Protein AF-A0A1S8CYD0-F1 (afdb_monomer)

Nearest PDB structures (foldseek):
  4lga-assembly1_B  TM=7.116E-01  e=9.835E+00  Arabidopsis thaliana
  5no6-assembly2_I  TM=4.730E-01  e=5.863E+00  Homo sapiens

Radius of gyration: 13.38 Å; Cα contacts (8 Å, |Δi|>4): 49; chains: 1; boundin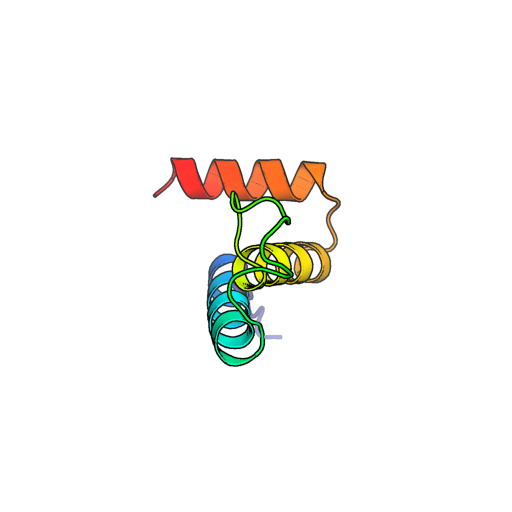g box: 44×20×30 Å

pLDDT: mean 90.34, std 14.94, range [36.34, 98.56]

Solvent-accessible surface area (backbone atoms only — not comparable to full-atom values): 4068 Å² total; per-residue (Å²): 129,86,81,73,79,73,53,62,70,57,53,33,52,52,37,29,57,52,24,61,76,74,44,61,63,52,96,48,93,84,51,77,80,89,59,39,46,18,56,53,49,12,52,54,50,42,26,63,74,70,72,51,52,74,67,58,44,52,53,53,53,50,55,56,58,76,76,106

Secondary structure (DSSP, 8-state):
-------HHHHHHHHHHHHHHHS-SSS-SSS--SS-HHHHHHHHHHHHHHT--HHHHHHHHHHHHHT-

Organism: NCBI:txid207340

Foldseek 3Di:
DPPPPPPLVVQLVVQLVVCVVPDDQDPDPPDDNPGGPSNVRSLVSSCVVVVHDPVVSVVVVVVVVVVD

Mean predicted aligned error: 4.66 Å

Structure (mmCIF, N/CA/C/O backbone):
data_AF-A0A1S8CYD0-F1
#
_entry.id   AF-A0A1S8CYD0-F1
#
loop_
_atom_site.group_PDB
_atom_site.id
_atom_site.type_symbol
_atom_site.label_atom_id
_atom_site.label_alt_id
_atom_site.label_comp_id
_atom_site.label_asym_id
_atom_site.label_entity_id
_atom_site.label_seq_id
_atom_site.pdbx_PDB_ins_code
_atom_site.Cartn_x
_atom_site.Cartn_y
_atom_site.Cartn_z
_atom_site.occupancy
_atom_site.B_iso_or_equiv
_atom_site.auth_seq_id
_atom_site.auth_comp_id
_atom_site.auth_asym_id
_atom_site.auth_atom_id
_atom_site.pdbx_PDB_model_num
ATOM 1 N N . MET A 1 1 ? -29.809 -8.695 6.161 1.00 36.34 1 MET A N 1
ATOM 2 C CA . MET A 1 1 ? -28.604 -8.409 5.345 1.00 36.34 1 MET A CA 1
ATOM 3 C C . MET A 1 1 ? -27.411 -9.119 5.965 1.00 36.34 1 MET A C 1
ATOM 5 O O . MET A 1 1 ? -27.108 -8.839 7.116 1.00 36.34 1 MET A O 1
ATOM 9 N N . ARG A 1 2 ? -26.746 -10.045 5.259 1.00 36.69 2 ARG A N 1
ATOM 10 C CA . ARG A 1 2 ? -25.444 -10.555 5.723 1.00 36.69 2 ARG A CA 1
ATOM 11 C C . ARG A 1 2 ? -24.457 -9.388 5.686 1.00 36.69 2 ARG A C 1
ATOM 13 O O . ARG A 1 2 ? -24.132 -8.913 4.600 1.00 36.69 2 ARG A O 1
ATOM 20 N N . SER A 1 3 ? -24.006 -8.920 6.848 1.00 40.38 3 SER A N 1
ATOM 21 C CA . SER A 1 3 ? -22.830 -8.057 6.929 1.00 40.38 3 SER A CA 1
ATOM 22 C C . SER A 1 3 ? -21.631 -8.911 6.532 1.00 40.38 3 SER A C 1
ATOM 24 O O . SER A 1 3 ? -21.054 -9.633 7.340 1.00 40.38 3 SER A O 1
ATOM 26 N N . MET A 1 4 ? -21.321 -8.940 5.237 1.00 48.56 4 MET A N 1
ATOM 27 C CA . MET A 1 4 ? -20.040 -9.446 4.775 1.00 48.56 4 MET A CA 1
ATOM 28 C C . MET A 1 4 ? -19.007 -8.426 5.239 1.00 48.56 4 MET A C 1
ATOM 30 O O . MET A 1 4 ? -18.756 -7.452 4.527 1.00 48.56 4 MET A O 1
ATOM 34 N N . THR A 1 5 ? -18.422 -8.622 6.422 1.00 54.41 5 THR A N 1
ATOM 35 C CA . THR A 1 5 ? -17.210 -7.903 6.819 1.00 54.41 5 THR A CA 1
ATOM 36 C C . THR A 1 5 ? -16.126 -8.303 5.820 1.00 54.41 5 THR A C 1
ATOM 38 O O . THR A 1 5 ? -15.450 -9.321 5.966 1.00 54.41 5 THR A O 1
ATOM 41 N N . LYS A 1 6 ? -16.039 -7.578 4.702 1.00 68.94 6 LYS A N 1
ATOM 42 C CA . LYS A 1 6 ? -15.062 -7.827 3.645 1.00 68.94 6 LYS A CA 1
ATOM 43 C C . LYS A 1 6 ? -13.690 -7.528 4.250 1.00 68.94 6 LYS A C 1
ATOM 45 O O . LYS A 1 6 ? -13.344 -6.372 4.456 1.00 68.94 6 LYS A O 1
ATOM 50 N N . SER A 1 7 ? -12.948 -8.578 4.602 1.00 88.25 7 SER A N 1
ATOM 51 C CA . SER A 1 7 ? -11.616 -8.459 5.205 1.00 88.25 7 SER A CA 1
ATOM 52 C C . SER A 1 7 ? -10.704 -7.628 4.302 1.00 88.25 7 SER A C 1
ATOM 54 O O . SER A 1 7 ? -10.384 -8.052 3.189 1.00 88.25 7 SER A O 1
ATOM 56 N N . ALA A 1 8 ? -10.263 -6.467 4.790 1.00 90.94 8 ALA A N 1
ATOM 57 C CA . ALA A 1 8 ? -9.349 -5.592 4.062 1.00 90.94 8 ALA A CA 1
ATOM 58 C C . ALA A 1 8 ? -8.035 -6.315 3.725 1.00 90.94 8 ALA A C 1
ATOM 60 O O . ALA A 1 8 ? -7.557 -6.246 2.597 1.00 90.94 8 ALA A O 1
ATOM 61 N N . VAL A 1 9 ? -7.519 -7.126 4.654 1.00 90.25 9 VAL A N 1
ATOM 62 C CA . VAL A 1 9 ? -6.338 -7.973 4.425 1.00 90.25 9 VAL A CA 1
ATOM 63 C C . VAL A 1 9 ? -6.565 -8.956 3.273 1.00 90.25 9 VAL A C 1
ATOM 65 O O . VAL A 1 9 ? -5.680 -9.136 2.435 1.00 90.25 9 VAL A O 1
ATOM 68 N N . ARG A 1 10 ? -7.748 -9.580 3.182 1.00 92.44 10 ARG A N 1
ATOM 69 C CA . ARG A 1 10 ? -8.072 -10.460 2.049 1.00 92.44 10 ARG A CA 1
ATOM 70 C C . ARG A 1 10 ? -8.133 -9.675 0.739 1.00 92.44 10 ARG A C 1
ATOM 72 O O . ARG A 1 10 ? -7.542 -10.122 -0.236 1.00 92.44 10 ARG A O 1
ATOM 79 N N . VAL A 1 11 ? -8.765 -8.500 0.730 1.00 93.88 11 VAL A N 1
ATOM 80 C CA . VAL A 1 11 ? -8.794 -7.610 -0.447 1.00 93.88 11 VAL A CA 1
ATOM 81 C C . VAL A 1 11 ? -7.375 -7.261 -0.907 1.00 93.88 11 VAL A C 1
ATOM 83 O O . VAL A 1 11 ? -7.073 -7.383 -2.090 1.00 93.88 11 VAL A O 1
ATOM 86 N N . ALA A 1 12 ? -6.482 -6.910 0.020 1.00 94.44 12 ALA A N 1
ATOM 87 C CA . ALA A 1 12 ? -5.087 -6.598 -0.283 1.00 94.44 12 ALA A CA 1
ATOM 88 C C . ALA A 1 12 ? -4.337 -7.786 -0.898 1.00 94.44 12 ALA A C 1
ATOM 90 O O . ALA A 1 12 ? -3.596 -7.617 -1.866 1.00 94.44 12 ALA A O 1
ATOM 91 N N . ARG A 1 13 ? -4.540 -8.997 -0.360 1.00 95.12 13 ARG A N 1
ATOM 92 C CA . ARG A 1 13 ? -3.914 -10.226 -0.877 1.00 95.12 13 ARG A CA 1
ATOM 93 C C . ARG A 1 13 ? -4.385 -10.553 -2.290 1.00 95.12 13 ARG A C 1
ATOM 95 O O . ARG A 1 13 ? -3.550 -10.853 -3.140 1.00 95.12 13 ARG A O 1
ATOM 102 N N . GLU A 1 14 ? -5.686 -10.451 -2.549 1.00 97.38 14 GLU A N 1
ATOM 103 C CA . GLU A 1 14 ? -6.243 -10.675 -3.888 1.00 97.38 14 GLU A CA 1
ATOM 104 C C . GLU A 1 14 ? -5.744 -9.623 -4.885 1.00 97.38 14 GLU A C 1
ATOM 106 O O . GLU A 1 14 ? -5.321 -9.967 -5.989 1.00 97.38 14 GLU A O 1
ATOM 111 N N . ALA A 1 15 ? -5.705 -8.349 -4.481 1.00 97.75 15 ALA A N 1
ATOM 112 C CA . ALA A 1 15 ? -5.171 -7.271 -5.308 1.00 97.75 15 ALA A 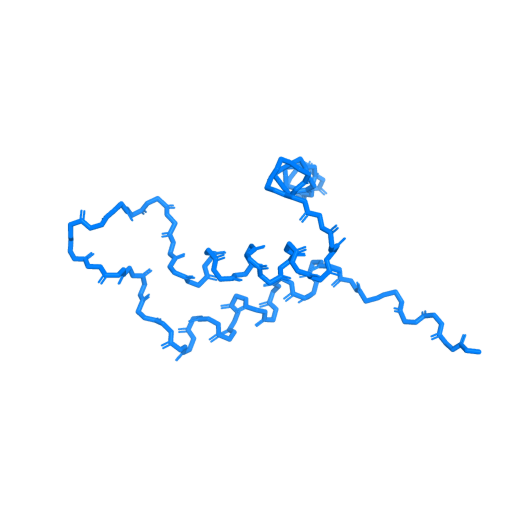CA 1
ATOM 113 C C . ALA A 1 15 ? -3.680 -7.478 -5.619 1.00 97.75 15 ALA A C 1
ATOM 115 O O . ALA A 1 15 ? -3.271 -7.343 -6.769 1.00 97.75 15 ALA A O 1
ATOM 116 N N . LEU A 1 16 ? -2.872 -7.879 -4.633 1.00 98.12 16 LEU A N 1
ATOM 117 C CA . LEU A 1 16 ? -1.457 -8.197 -4.839 1.00 98.12 16 LEU A CA 1
ATOM 118 C C . LEU A 1 16 ? -1.279 -9.375 -5.805 1.00 98.12 16 LEU A C 1
ATOM 120 O O . LEU A 1 16 ? -0.429 -9.322 -6.694 1.00 98.12 16 LEU A O 1
ATOM 124 N N . ALA A 1 17 ? -2.081 -10.433 -5.652 1.00 98.31 17 ALA A N 1
ATOM 125 C CA . ALA A 1 17 ? -2.039 -11.595 -6.533 1.00 98.31 17 ALA A CA 1
ATOM 126 C C . ALA A 1 17 ? -2.436 -11.231 -7.972 1.00 98.31 17 ALA A C 1
ATOM 128 O O . ALA A 1 17 ? -1.767 -11.657 -8.913 1.00 98.31 17 ALA A O 1
ATOM 129 N N . ALA A 1 18 ? -3.484 -10.420 -8.148 1.00 98.50 18 ALA A N 1
ATOM 130 C CA . ALA A 1 18 ? -3.878 -9.893 -9.451 1.00 98.50 18 ALA A CA 1
ATOM 131 C C . ALA A 1 18 ? -2.776 -9.015 -10.058 1.00 98.50 18 ALA A C 1
ATOM 133 O O . ALA A 1 18 ? -2.353 -9.258 -11.184 1.00 98.50 18 ALA A O 1
ATOM 134 N N . GLY A 1 19 ? -2.235 -8.069 -9.287 1.00 98.31 19 GLY A N 1
ATOM 135 C CA . GLY A 1 19 ? -1.171 -7.175 -9.738 1.00 98.31 19 GLY A CA 1
ATOM 136 C C . GLY A 1 19 ? 0.091 -7.917 -10.181 1.00 98.31 19 GLY A C 1
ATOM 137 O O . GLY A 1 19 ? 0.674 -7.555 -11.195 1.00 98.31 19 GLY A O 1
ATOM 138 N N . ARG A 1 20 ? 0.481 -8.996 -9.487 1.00 98.56 20 ARG A N 1
ATOM 139 C CA . ARG A 1 20 ? 1.636 -9.836 -9.866 1.00 98.56 20 ARG A CA 1
ATOM 140 C C . ARG A 1 20 ? 1.473 -10.538 -11.214 1.00 98.56 20 ARG A C 1
ATOM 142 O O . ARG A 1 20 ? 2.474 -10.839 -11.849 1.00 98.56 20 ARG A O 1
ATOM 149 N N . ARG A 1 21 ? 0.237 -10.831 -11.628 1.00 98.50 21 ARG A N 1
ATOM 150 C CA . ARG A 1 21 ? -0.049 -11.451 -12.932 1.00 98.50 21 ARG A CA 1
ATOM 151 C C . ARG A 1 21 ? -0.137 -10.428 -14.063 1.00 98.50 21 ARG A C 1
ATOM 153 O O . ARG A 1 21 ? 0.028 -10.804 -15.216 1.00 98.50 21 ARG A O 1
ATOM 160 N N . THR A 1 22 ? -0.413 -9.168 -13.736 1.00 98.25 22 THR A N 1
ATOM 161 C CA . THR A 1 22 ? -0.696 -8.119 -14.723 1.00 98.25 22 THR A CA 1
ATOM 162 C C . THR A 1 22 ? 0.492 -7.194 -14.965 1.00 98.25 22 THR A C 1
ATOM 164 O O . THR A 1 22 ? 0.746 -6.811 -16.104 1.00 98.25 22 THR A O 1
ATOM 167 N N . PHE A 1 23 ? 1.209 -6.798 -13.912 1.00 97.12 23 PHE A N 1
ATOM 168 C CA . PHE A 1 23 ? 2.246 -5.771 -13.993 1.00 97.12 23 PHE A CA 1
ATOM 169 C C . PHE A 1 23 ? 3.651 -6.379 -13.959 1.00 97.12 23 PHE A C 1
ATOM 171 O O . PHE A 1 23 ? 3.881 -7.342 -13.221 1.00 97.12 23 PHE A O 1
ATOM 178 N N . PRO A 1 24 ? 4.633 -5.781 -14.664 1.00 97.31 24 PRO A N 1
ATOM 179 C CA . PRO A 1 24 ? 6.030 -6.086 -14.395 1.00 97.31 24 PRO A CA 1
ATOM 180 C C . PRO A 1 24 ? 6.394 -5.663 -12.965 1.00 97.31 24 PRO A C 1
ATOM 182 O O . PRO A 1 24 ? 5.750 -4.788 -12.380 1.00 97.31 24 PRO A O 1
ATOM 185 N N . ALA A 1 25 ? 7.449 -6.256 -12.397 1.00 96.56 25 ALA A N 1
ATOM 186 C CA . ALA A 1 25 ? 7.858 -5.974 -11.018 1.00 96.56 25 ALA A CA 1
ATOM 187 C C . ALA A 1 25 ? 8.066 -4.468 -10.769 1.00 96.56 25 ALA A C 1
ATOM 189 O O . ALA A 1 25 ? 7.559 -3.938 -9.782 1.00 96.56 25 ALA A O 1
ATOM 190 N N . TYR A 1 26 ? 8.710 -3.774 -11.711 1.00 97.62 26 TYR A N 1
ATOM 191 C CA . TYR A 1 26 ? 8.985 -2.338 -11.664 1.00 97.62 26 TYR A CA 1
ATOM 192 C C . TYR A 1 26 ? 8.627 -1.671 -12.996 1.00 97.62 26 TYR A C 1
ATOM 194 O O . TYR A 1 26 ? 8.591 -2.337 -14.032 1.00 97.62 26 TYR A O 1
ATOM 202 N N . GLY A 1 27 ? 8.355 -0.363 -12.970 1.00 93.94 27 GLY A N 1
ATOM 203 C CA . GLY A 1 27 ? 7.940 0.387 -14.161 1.00 93.94 27 GLY A CA 1
ATOM 204 C C . GLY A 1 27 ? 9.078 0.640 -15.153 1.00 93.94 27 GLY A C 1
ATOM 205 O O . GLY A 1 27 ? 8.843 0.732 -16.355 1.00 93.94 27 GLY A O 1
ATOM 206 N N . SER A 1 28 ? 10.320 0.729 -14.671 1.00 96.44 28 SER A N 1
ATOM 207 C CA . SER A 1 28 ? 11.505 0.845 -15.520 1.00 96.44 28 SER A CA 1
ATOM 208 C C . SER A 1 28 ? 12.766 0.369 -14.790 1.00 96.44 28 SER A C 1
ATOM 210 O O . SER A 1 28 ? 12.756 0.074 -13.592 1.00 96.44 28 SER A O 1
ATOM 212 N N . ARG A 1 29 ? 13.893 0.329 -15.508 1.00 95.06 29 ARG A N 1
ATOM 213 C CA . ARG A 1 29 ? 15.208 0.029 -14.920 1.00 95.06 29 ARG A CA 1
ATOM 214 C C . ARG A 1 29 ? 15.686 1.107 -13.938 1.00 95.06 29 ARG A C 1
ATOM 216 O O . ARG A 1 29 ? 16.468 0.793 -13.053 1.00 95.06 29 ARG A O 1
ATOM 223 N N . THR A 1 30 ? 15.242 2.353 -14.104 1.00 96.19 30 THR A N 1
ATOM 224 C CA . THR A 1 30 ? 15.681 3.507 -13.299 1.00 96.19 30 THR A CA 1
ATOM 225 C C . THR A 1 30 ? 14.653 3.957 -12.263 1.00 96.19 30 THR A C 1
ATOM 227 O O . THR A 1 30 ? 14.934 4.868 -11.487 1.00 96.19 30 THR A O 1
ATOM 230 N N . SER A 1 31 ? 13.461 3.352 -12.230 1.00 92.62 31 SER A N 1
ATOM 231 C CA . SER A 1 31 ? 12.488 3.614 -11.170 1.00 92.62 31 SER A CA 1
ATOM 232 C C . SER A 1 31 ? 13.021 3.142 -9.821 1.00 92.62 31 SER A C 1
ATOM 234 O O . SER A 1 31 ? 13.805 2.199 -9.759 1.00 92.62 31 SER A O 1
ATOM 236 N N . ARG A 1 32 ? 12.526 3.728 -8.730 1.00 95.06 32 ARG A N 1
ATOM 237 C CA . ARG A 1 32 ? 12.793 3.210 -7.385 1.00 95.06 32 ARG A CA 1
ATOM 238 C C . ARG A 1 32 ? 12.297 1.765 -7.253 1.00 95.06 32 ARG A C 1
ATOM 240 O O . ARG A 1 32 ? 11.195 1.452 -7.701 1.00 95.06 32 ARG A O 1
ATOM 247 N N . HIS A 1 33 ? 13.103 0.904 -6.633 1.00 96.44 33 HIS A N 1
ATOM 248 C CA . HIS A 1 33 ? 12.813 -0.527 -6.442 1.00 96.44 33 HIS A CA 1
ATOM 249 C C . HIS A 1 33 ? 12.474 -0.882 -4.989 1.00 96.44 33 HIS A C 1
ATOM 251 O O . HIS A 1 33 ? 12.586 -2.034 -4.591 1.00 96.44 33 HIS A O 1
ATOM 257 N N . ASP A 1 34 ? 12.023 0.092 -4.195 1.00 96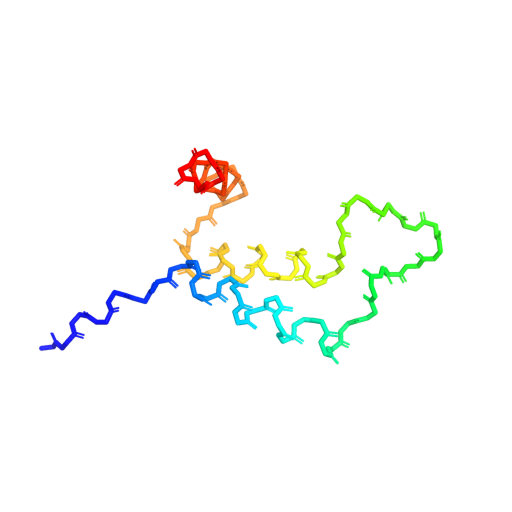.56 34 ASP A N 1
ATOM 258 C CA . ASP A 1 34 ? 11.589 -0.162 -2.813 1.00 96.56 34 ASP A CA 1
ATOM 259 C C . ASP A 1 34 ? 10.288 -0.974 -2.763 1.00 96.56 34 ASP A C 1
ATOM 261 O O . ASP A 1 34 ? 10.091 -1.813 -1.886 1.00 96.56 34 ASP A O 1
ATOM 265 N N . PHE A 1 35 ? 9.397 -0.731 -3.730 1.00 96.50 35 PHE A N 1
ATOM 266 C CA . PHE A 1 35 ? 8.114 -1.409 -3.851 1.00 96.50 35 PHE A CA 1
ATOM 267 C C . PHE A 1 35 ? 7.842 -1.791 -5.299 1.00 96.50 35 PHE A C 1
ATOM 269 O O . PHE A 1 35 ? 8.053 -1.015 -6.231 1.00 96.50 35 PHE A O 1
ATOM 276 N N . THR A 1 36 ? 7.312 -2.993 -5.477 1.00 97.94 36 THR A N 1
ATOM 277 C CA . THR A 1 36 ? 6.838 -3.473 -6.772 1.00 97.94 36 THR A CA 1
ATOM 278 C C . THR A 1 36 ? 5.541 -2.780 -7.184 1.00 97.94 36 THR A C 1
ATOM 280 O O . THR A 1 36 ? 4.740 -2.363 -6.342 1.00 97.94 36 THR A O 1
ATOM 283 N N . GLN A 1 37 ? 5.261 -2.743 -8.488 1.00 97.94 37 GLN A N 1
ATOM 284 C CA . GLN A 1 37 ? 3.994 -2.206 -9.001 1.00 97.94 37 GLN A CA 1
ATOM 285 C C . GLN A 1 37 ? 2.779 -2.946 -8.431 1.00 97.94 37 GLN A C 1
ATOM 287 O O . GLN A 1 37 ? 1.766 -2.326 -8.121 1.00 97.94 37 GLN A O 1
ATOM 292 N N . ALA A 1 38 ? 2.894 -4.259 -8.210 1.00 98.44 38 ALA A N 1
ATOM 293 C CA . ALA A 1 38 ? 1.836 -5.052 -7.594 1.00 98.44 38 ALA A CA 1
ATOM 294 C C . ALA A 1 38 ? 1.572 -4.656 -6.126 1.00 98.44 38 ALA A C 1
ATOM 296 O O . ALA A 1 38 ? 0.417 -4.631 -5.703 1.00 98.44 38 ALA A O 1
ATOM 297 N N . GLN A 1 39 ? 2.614 -4.316 -5.355 1.00 97.44 39 GLN A N 1
ATOM 298 C CA . GLN A 1 39 ? 2.459 -3.804 -3.985 1.00 97.44 39 GLN A CA 1
ATOM 299 C C . GLN A 1 39 ? 1.789 -2.426 -3.979 1.00 97.44 39 GLN A C 1
ATOM 301 O O . GLN A 1 39 ? 0.834 -2.218 -3.230 1.00 97.44 39 GLN A O 1
ATOM 306 N N . LEU A 1 40 ? 2.230 -1.513 -4.850 1.00 97.50 40 LEU A N 1
ATO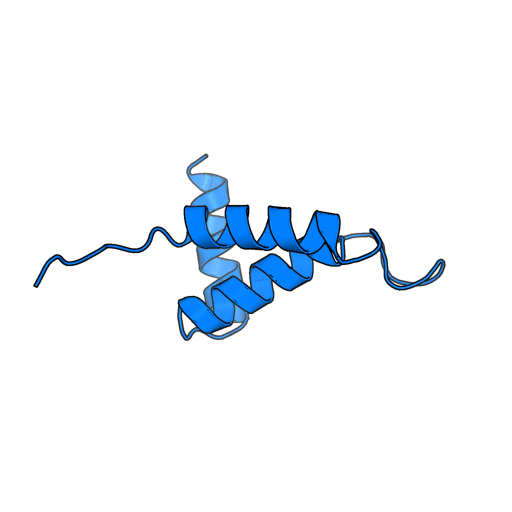M 307 C CA . LEU A 1 40 ? 1.620 -0.187 -4.990 1.00 97.50 40 LEU A CA 1
ATOM 308 C C . LEU A 1 40 ? 0.145 -0.290 -5.404 1.00 97.50 40 LEU A C 1
ATOM 310 O O . LEU A 1 40 ? -0.718 0.355 -4.812 1.00 97.50 40 LEU A O 1
ATOM 314 N N . PHE A 1 41 ? -0.168 -1.165 -6.360 1.00 98.25 41 PHE A N 1
ATOM 315 C CA . PHE A 1 41 ? -1.537 -1.447 -6.786 1.00 98.25 41 PHE A CA 1
ATOM 316 C C . PHE A 1 41 ? -2.416 -1.986 -5.647 1.00 98.25 41 PHE A C 1
ATOM 318 O O . PHE A 1 41 ? -3.559 -1.546 -5.483 1.00 98.25 41 PHE A O 1
ATOM 325 N N . ALA A 1 42 ? -1.894 -2.906 -4.831 1.00 97.81 42 ALA A N 1
ATOM 326 C CA . ALA A 1 42 ? -2.625 -3.439 -3.685 1.00 97.81 42 ALA A CA 1
ATOM 327 C C . ALA A 1 42 ? -2.959 -2.339 -2.661 1.00 97.81 42 ALA A C 1
ATOM 329 O O . ALA A 1 42 ? -4.090 -2.278 -2.174 1.00 97.81 42 ALA A O 1
ATOM 330 N N . LEU A 1 43 ? -2.016 -1.428 -2.393 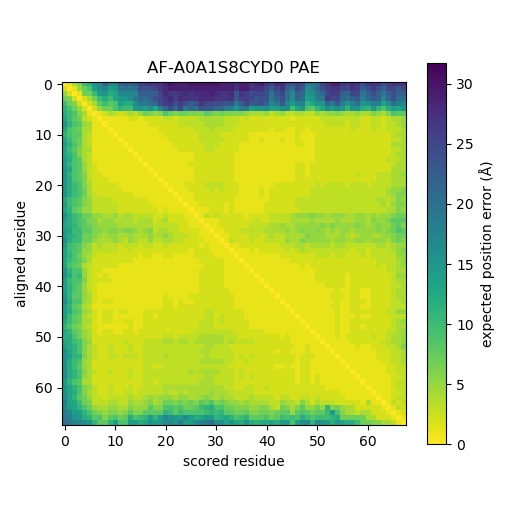1.00 97.62 43 LEU A N 1
ATOM 331 C CA . LEU A 1 43 ? -2.225 -0.274 -1.512 1.00 97.62 43 LEU A CA 1
ATOM 332 C C . LEU A 1 43 ? -3.262 0.709 -2.077 1.00 97.62 43 LEU A C 1
ATOM 334 O O . LEU A 1 43 ? -4.155 1.144 -1.352 1.00 97.62 43 LEU A O 1
ATOM 338 N N . LEU A 1 44 ? -3.211 1.017 -3.375 1.00 97.94 44 LEU A N 1
ATOM 339 C CA . LEU A 1 44 ? -4.210 1.880 -4.020 1.00 97.94 44 LEU A CA 1
ATOM 340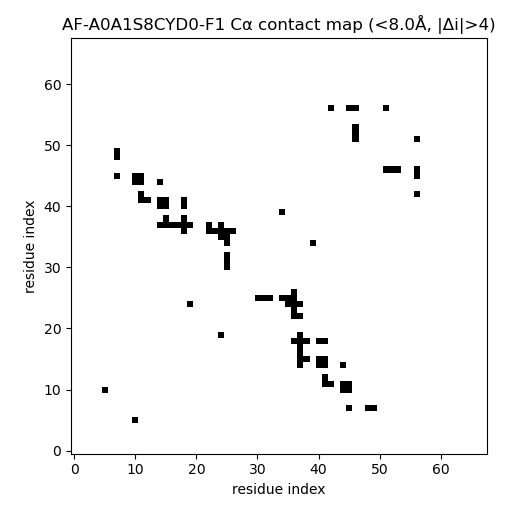 C C . LEU A 1 44 ? -5.615 1.262 -3.984 1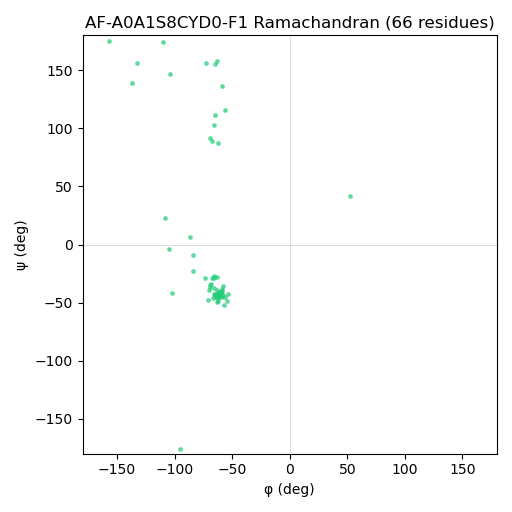.00 97.94 44 LEU A C 1
ATOM 342 O O . LEU A 1 44 ? -6.595 1.963 -3.719 1.00 97.94 44 LEU A O 1
ATOM 346 N N . THR A 1 45 ? -5.708 -0.053 -4.183 1.00 97.56 45 THR A N 1
ATOM 347 C CA . THR A 1 45 ? -6.970 -0.798 -4.078 1.00 97.56 45 THR A CA 1
ATOM 348 C C . THR A 1 45 ? -7.516 -0.750 -2.654 1.00 97.56 45 THR A C 1
ATOM 350 O O . THR A 1 45 ? -8.700 -0.473 -2.460 1.00 97.56 45 THR A O 1
ATOM 353 N N . LEU A 1 46 ? -6.659 -0.959 -1.650 1.00 95.62 46 LEU A N 1
ATOM 354 C CA . LEU A 1 46 ? -7.023 -0.832 -0.238 1.00 95.62 46 LEU A CA 1
ATOM 355 C C . LEU A 1 46 ? -7.525 0.568 0.101 1.00 95.62 46 LEU A C 1
ATOM 357 O O . LEU A 1 46 ? -8.561 0.695 0.751 1.00 95.62 46 LEU A O 1
ATOM 361 N N . ARG A 1 47 ? -6.832 1.611 -0.369 1.00 97.00 47 ARG A N 1
ATOM 362 C CA . ARG A 1 47 ? -7.243 3.005 -0.168 1.00 97.00 47 ARG A CA 1
ATOM 363 C C . ARG A 1 47 ? -8.669 3.234 -0.660 1.00 97.00 47 ARG A C 1
ATOM 365 O O . ARG A 1 47 ? -9.496 3.775 0.070 1.00 97.00 47 ARG A O 1
ATOM 372 N N . GLN A 1 48 ? -8.956 2.779 -1.880 1.00 96.69 48 GLN A N 1
ATOM 373 C CA . GLN A 1 48 ? -10.276 2.915 -2.490 1.00 96.69 48 GLN A CA 1
ATOM 374 C C . GLN A 1 48 ? -11.335 2.094 -1.746 1.00 96.69 48 GLN A C 1
ATOM 376 O O . GLN A 1 48 ? -12.439 2.580 -1.506 1.00 96.69 48 GLN A O 1
ATOM 381 N N . PHE A 1 49 ? -10.997 0.863 -1.363 1.00 95.00 49 PHE A N 1
ATOM 382 C CA . PHE A 1 49 ? -11.888 -0.044 -0.646 1.00 95.00 49 PHE A CA 1
ATOM 383 C C . PHE A 1 49 ? -12.274 0.492 0.742 1.00 95.00 49 PHE A C 1
ATOM 385 O O . PHE A 1 49 ? -13.444 0.448 1.114 1.00 95.00 49 PHE A O 1
ATOM 392 N N . LEU A 1 50 ? -11.302 1.030 1.481 1.00 94.44 50 LEU A N 1
ATOM 393 C CA . LEU A 1 50 ? -11.487 1.591 2.822 1.00 94.44 50 LEU A CA 1
ATOM 394 C C . LEU A 1 50 ? -11.980 3.039 2.811 1.00 94.44 50 LEU A C 1
ATOM 396 O O . LEU A 1 50 ? -12.321 3.565 3.866 1.00 94.44 50 LEU A O 1
ATOM 400 N N . ARG A 1 51 ? -12.012 3.683 1.637 1.00 95.44 51 ARG A N 1
ATOM 401 C CA . ARG A 1 51 ? -12.367 5.101 1.469 1.00 95.44 51 ARG A CA 1
ATOM 402 C C . ARG A 1 51 ? -11.540 6.016 2.381 1.00 95.44 51 ARG A C 1
ATOM 404 O O . ARG A 1 51 ? -12.073 6.941 2.985 1.00 95.44 51 ARG A O 1
ATOM 411 N N . THR A 1 52 ? -10.246 5.730 2.478 1.00 95.19 52 THR A N 1
ATOM 412 C CA . THR A 1 52 ? -9.294 6.479 3.307 1.00 95.19 52 THR A CA 1
ATOM 413 C C . THR A 1 52 ? -8.323 7.284 2.440 1.00 95.19 52 THR A C 1
ATOM 415 O O . THR A 1 52 ? -8.330 7.179 1.211 1.00 95.19 52 THR A O 1
ATOM 418 N N . ASP A 1 53 ? -7.486 8.100 3.068 1.00 97.19 53 ASP A N 1
ATOM 419 C CA . ASP A 1 53 ? -6.389 8.801 2.409 1.00 97.19 53 ASP A CA 1
ATOM 420 C C . ASP A 1 53 ? -5.060 8.030 2.546 1.00 97.19 53 ASP A C 1
ATOM 422 O O . ASP A 1 53 ? -5.007 6.899 3.031 1.00 97.19 53 ASP A O 1
ATOM 426 N N . TYR A 1 54 ? -3.962 8.614 2.062 1.00 96.81 54 TYR A N 1
ATOM 427 C CA . TYR A 1 54 ? -2.651 7.968 2.147 1.00 96.81 54 TYR A CA 1
ATOM 428 C C . TYR A 1 54 ? -2.117 7.865 3.579 1.00 96.81 54 TYR A C 1
ATOM 430 O O . TYR A 1 54 ? -1.454 6.880 3.891 1.00 96.81 54 TYR A O 1
ATOM 438 N N . ARG A 1 55 ? -2.397 8.845 4.447 1.00 96.38 55 ARG A N 1
ATOM 439 C CA . ARG A 1 55 ? -1.921 8.830 5.837 1.00 96.38 55 ARG A CA 1
ATOM 440 C C . ARG A 1 55 ? -2.658 7.757 6.627 1.00 96.38 55 ARG A C 1
ATOM 442 O O . ARG A 1 55 ? -2.012 6.923 7.249 1.00 96.38 55 ARG A O 1
ATOM 449 N N . GLY A 1 56 ? -3.984 7.718 6.505 1.00 95.88 56 GLY A N 1
ATOM 450 C CA . GLY A 1 56 ? -4.815 6.688 7.118 1.00 95.88 56 GLY A CA 1
ATOM 451 C C . GLY A 1 56 ? -4.456 5.286 6.627 1.00 95.88 56 GLY A C 1
ATOM 452 O O . GLY A 1 56 ? -4.368 4.362 7.430 1.00 95.88 56 GLY A O 1
ATOM 453 N N . LEU A 1 57 ? -4.169 5.119 5.330 1.00 96.31 57 LEU A N 1
ATOM 454 C CA . LEU A 1 57 ? -3.703 3.835 4.805 1.00 96.31 57 LEU A CA 1
ATOM 455 C C . LEU A 1 57 ? -2.366 3.397 5.423 1.00 96.31 57 LEU A C 1
ATOM 457 O O . LEU A 1 57 ? -2.233 2.231 5.787 1.00 96.31 57 LEU A O 1
ATOM 461 N N . VAL A 1 58 ? -1.385 4.301 5.523 1.00 95.38 58 VAL A N 1
ATOM 462 C CA . VAL A 1 58 ? -0.068 3.988 6.104 1.00 95.38 58 VAL A CA 1
ATOM 463 C C . VAL A 1 58 ? -0.207 3.560 7.562 1.00 95.38 58 VAL A C 1
ATOM 465 O O . VAL A 1 58 ? 0.364 2.536 7.929 1.00 95.38 58 VAL A O 1
ATOM 468 N N . THR A 1 59 ? -1.006 4.278 8.359 1.00 95.56 59 THR A N 1
ATOM 469 C CA . THR A 1 59 ? -1.288 3.905 9.753 1.00 95.56 59 THR A CA 1
ATOM 470 C C . THR A 1 59 ? -1.883 2.500 9.843 1.00 95.56 59 THR A C 1
ATOM 472 O O . THR A 1 59 ? -1.326 1.652 10.531 1.00 95.56 59 THR A O 1
ATOM 475 N N . LEU A 1 60 ? -2.942 2.208 9.080 1.00 93.50 60 LEU A N 1
ATOM 476 C CA . LEU A 1 60 ? -3.604 0.897 9.118 1.00 93.50 60 LEU A CA 1
ATOM 477 C C . LEU A 1 60 ? -2.677 -0.256 8.711 1.00 93.50 60 LEU A C 1
ATOM 479 O O . LEU A 1 60 ? -2.710 -1.331 9.306 1.00 93.50 60 LEU A O 1
ATOM 483 N N . VAL A 1 61 ? -1.856 -0.054 7.677 1.00 92.94 61 VAL A N 1
ATOM 484 C CA . VAL A 1 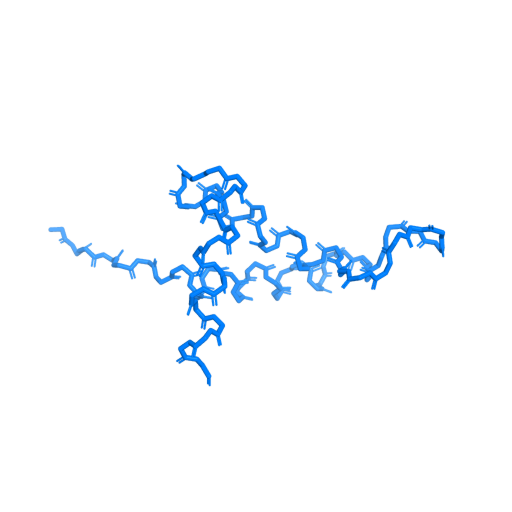61 ? -0.923 -1.087 7.204 1.00 92.94 61 VAL A CA 1
ATOM 485 C C . VAL A 1 61 ? 0.203 -1.322 8.211 1.00 92.94 61 VAL A C 1
ATOM 487 O O . VAL A 1 61 ? 0.603 -2.473 8.385 1.00 92.94 61 VAL A O 1
ATOM 490 N N . ALA A 1 62 ? 0.689 -0.271 8.877 1.00 92.62 62 ALA A N 1
ATOM 491 C CA . ALA A 1 62 ? 1.679 -0.394 9.944 1.00 92.62 62 ALA A CA 1
ATOM 492 C C . ALA A 1 62 ? 1.117 -1.195 11.127 1.00 92.62 62 ALA A C 1
ATOM 494 O O . ALA A 1 62 ? 1.713 -2.198 11.509 1.00 92.62 62 ALA A O 1
ATOM 495 N N . GLU A 1 63 ? -0.079 -0.842 11.608 1.00 92.00 63 GLU A N 1
ATOM 496 C CA . GLU A 1 63 ? -0.755 -1.554 12.701 1.00 92.00 63 GLU A CA 1
ATOM 497 C C . GLU A 1 63 ? -0.980 -3.039 12.372 1.00 92.00 63 GLU A C 1
ATOM 499 O O . GLU A 1 63 ? -0.713 -3.915 13.189 1.00 92.00 63 GLU A O 1
ATOM 504 N N . TRP A 1 64 ? -1.413 -3.375 11.151 1.00 89.19 64 TRP A N 1
ATOM 505 C CA . TRP A 1 64 ? -1.535 -4.785 10.749 1.00 89.19 64 TRP A CA 1
ATOM 506 C C .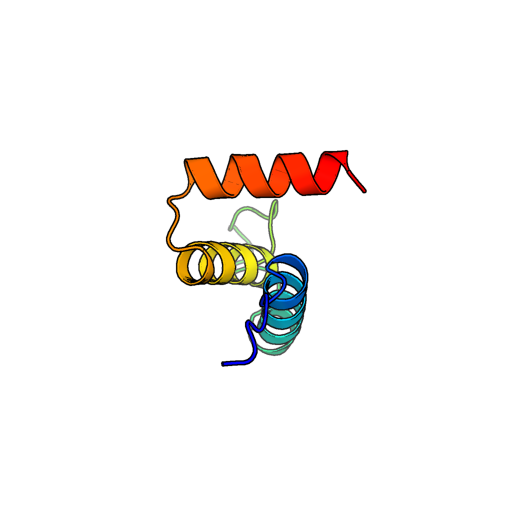 TRP A 1 64 ? -0.197 -5.519 10.664 1.00 89.19 64 TRP A C 1
ATOM 508 O O . TRP A 1 64 ? -0.175 -6.742 10.806 1.00 89.19 64 TRP A O 1
ATOM 518 N N . GLY A 1 65 ? 0.887 -4.802 10.367 1.00 85.50 65 GLY A N 1
ATOM 519 C CA . GLY A 1 65 ? 2.241 -5.343 10.375 1.00 85.50 65 GLY A CA 1
ATOM 520 C C . GLY A 1 65 ? 2.735 -5.647 11.787 1.00 85.50 65 GLY A C 1
ATOM 521 O O . GLY A 1 65 ? 3.354 -6.684 11.983 1.00 85.50 65 GLY A O 1
ATOM 522 N N . GLU A 1 66 ? 2.418 -4.792 12.760 1.00 80.88 66 GLU A N 1
ATOM 523 C CA . GLU A 1 66 ? 2.780 -4.981 14.174 1.00 80.88 66 GLU A CA 1
ATOM 524 C C . GLU A 1 66 ? 2.049 -6.158 14.832 1.00 80.88 66 GLU A C 1
ATOM 526 O O . GLU A 1 66 ? 2.571 -6.791 15.745 1.00 80.88 66 GLU A O 1
ATOM 531 N N . LEU A 1 67 ? 0.840 -6.472 14.362 1.00 72.38 67 LEU A N 1
ATOM 532 C CA . LEU A 1 67 ? 0.003 -7.550 14.898 1.00 72.38 67 LEU A CA 1
ATOM 533 C C . LEU A 1 67 ? 0.284 -8.936 14.279 1.00 72.38 67 LEU A C 1
ATOM 535 O O . LEU A 1 67 ? -0.491 -9.870 14.510 1.00 72.38 67 LEU A O 1
ATOM 539 N N . ARG A 1 68 ? 1.318 -9.071 13.442 1.00 60.97 68 ARG A N 1
ATOM 540 C CA . ARG A 1 68 ? 1.589 -10.252 12.607 1.00 60.97 68 ARG A CA 1
ATOM 541 C C . ARG A 1 68 ? 2.920 -10.909 12.947 1.00 60.97 68 ARG A C 1
ATOM 543 O O . ARG A 1 68 ? 2.957 -12.154 12.815 1.00 60.97 68 ARG A O 1
#

Sequence (68 aa):
MRSMTKSAVRVAREALAAGRRTFPAYGSRTSRHDFTQAQLFALLTLRQFLRTDYRGLVTLVAEWGELR